Protein AF-A0A454VY31-F1 (afdb_monomer_lite)

Sequence (60 aa):
LLDALPDRAFAPIPGMPPELSDLPGGCAFAPRCPRATDLCATRPEPAAGVACHHPEHPRA

Structure (mmCIF, N/CA/C/O backbone):
data_AF-A0A454VY31-F1
#
_entry.id   AF-A0A454VY31-F1
#
loop_
_atom_site.group_PDB
_atom_site.id
_atom_site.type_symbol
_atom_site.label_atom_id
_atom_site.label_alt_id
_atom_site.label_comp_id
_atom_site.label_asym_id
_atom_site.label_entity_id
_atom_site.label_seq_id
_atom_site.pdbx_PDB_ins_code
_atom_site.Cartn_x
_atom_s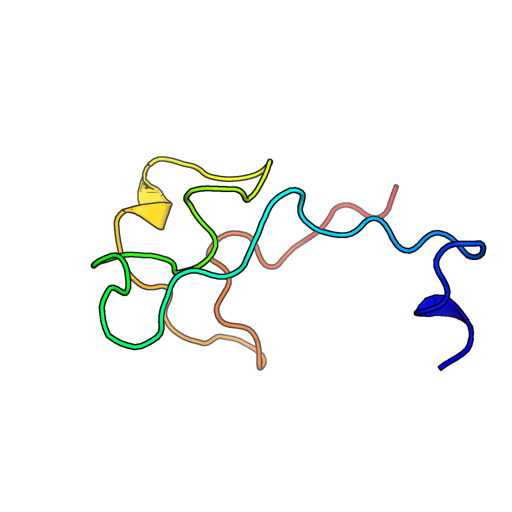ite.Cartn_y
_atom_site.Cartn_z
_atom_site.occ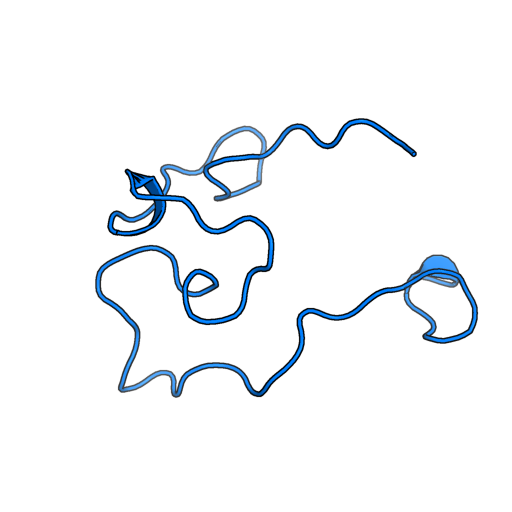upancy
_atom_site.B_iso_or_equiv
_atom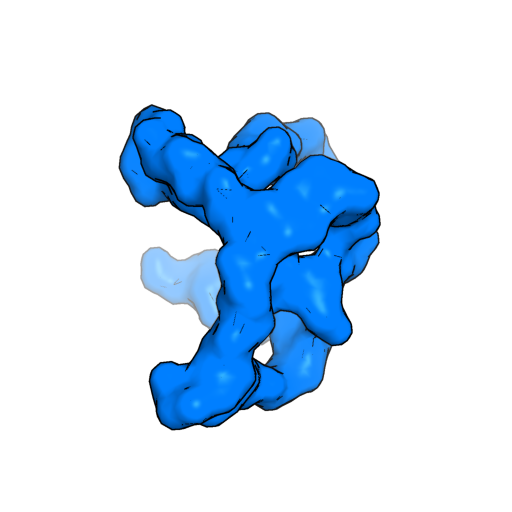_site.auth_seq_id
_atom_site.auth_comp_id
_atom_site.auth_asym_id
_atom_site.auth_atom_id
_atom_site.pdbx_PDB_model_num
ATOM 1 N N . LEU A 1 1 ? 10.613 -8.722 -19.926 1.00 62.44 1 LEU A N 1
ATOM 2 C CA . LEU A 1 1 ? 11.726 -8.744 -18.943 1.00 62.44 1 LEU A CA 1
ATOM 3 C C . LEU A 1 1 ? 12.489 -7.419 -18.913 1.00 62.44 1 LEU A C 1
ATOM 5 O O . LEU A 1 1 ? 12.805 -6.952 -17.833 1.00 62.44 1 LEU A O 1
ATOM 9 N N . LEU A 1 2 ? 12.759 -6.800 -20.069 1.00 70.69 2 LEU A N 1
ATOM 10 C CA . LEU A 1 2 ? 13.528 -5.551 -20.159 1.00 70.69 2 LEU A CA 1
ATOM 11 C C . LEU A 1 2 ? 12.877 -4.357 -19.432 1.00 70.69 2 LEU A C 1
ATOM 13 O O . LEU A 1 2 ? 13.606 -3.534 -18.895 1.00 70.69 2 LEU A O 1
ATOM 17 N N . ASP A 1 3 ? 11.546 -4.302 -19.351 1.00 67.69 3 ASP A N 1
ATOM 18 C CA . ASP A 1 3 ? 10.811 -3.204 -18.690 1.00 67.69 3 ASP A CA 1
ATOM 19 C C . ASP A 1 3 ? 10.788 -3.302 -17.155 1.00 67.69 3 ASP A C 1
ATOM 21 O O . ASP A 1 3 ? 10.347 -2.383 -16.479 1.00 67.69 3 ASP A O 1
ATOM 25 N N . ALA A 1 4 ? 11.261 -4.412 -16.579 1.00 68.25 4 ALA A N 1
ATOM 26 C CA . ALA A 1 4 ? 11.400 -4.561 -15.127 1.00 68.25 4 ALA A CA 1
ATOM 27 C C . ALA A 1 4 ? 12.724 -3.977 -14.600 1.00 68.25 4 ALA A C 1
ATOM 29 O O . ALA A 1 4 ? 13.007 -4.051 -13.405 1.00 68.25 4 ALA A O 1
ATOM 30 N N . LEU A 1 5 ? 13.564 -3.443 -15.493 1.00 76.44 5 LEU A N 1
ATOM 31 C CA . LEU A 1 5 ? 14.823 -2.815 -15.119 1.00 76.44 5 LEU A CA 1
ATOM 32 C C . LEU A 1 5 ? 14.565 -1.403 -14.564 1.00 76.44 5 LEU A C 1
ATOM 34 O O . LEU A 1 5 ? 13.773 -0.664 -15.156 1.00 76.44 5 LEU A O 1
ATOM 38 N N . PRO A 1 6 ? 15.262 -0.992 -13.486 1.00 65.50 6 PRO A N 1
ATOM 39 C CA . PRO A 1 6 ? 15.106 0.337 -12.887 1.00 65.50 6 PRO A CA 1
ATOM 40 C C . PRO A 1 6 ? 15.293 1.483 -13.893 1.00 65.50 6 PRO A C 1
ATOM 42 O O . PRO A 1 6 ? 14.572 2.473 -13.850 1.00 65.50 6 PRO A O 1
ATOM 45 N N . ASP A 1 7 ? 16.199 1.307 -14.860 1.00 73.44 7 ASP A N 1
ATOM 46 C CA . ASP A 1 7 ? 16.523 2.309 -15.885 1.00 73.44 7 ASP A CA 1
ATOM 47 C C . ASP A 1 7 ? 15.470 2.416 -17.007 1.00 73.44 7 ASP A C 1
ATOM 49 O O . ASP A 1 7 ? 15.649 3.178 -17.958 1.00 73.44 7 ASP A O 1
ATOM 53 N N . ARG A 1 8 ? 14.390 1.618 -16.955 1.00 68.75 8 ARG A N 1
ATOM 54 C CA . ARG A 1 8 ? 13.418 1.452 -18.053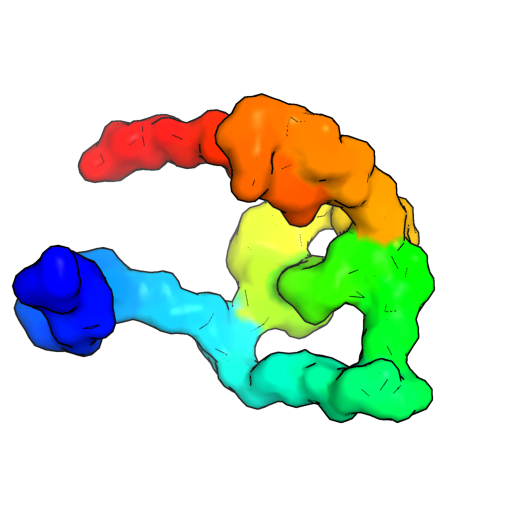 1.00 68.75 8 ARG A CA 1
ATOM 55 C C . ARG A 1 8 ? 11.961 1.592 -17.607 1.00 68.75 8 ARG A C 1
ATOM 57 O O . ARG A 1 8 ? 11.110 0.809 -18.006 1.00 68.75 8 ARG A O 1
ATOM 64 N N . ALA A 1 9 ? 11.690 2.638 -16.823 1.00 69.81 9 ALA A N 1
ATOM 65 C CA . ALA A 1 9 ? 10.362 3.071 -16.361 1.00 69.81 9 ALA A CA 1
ATOM 66 C C . ALA A 1 9 ? 9.713 2.238 -15.237 1.00 69.81 9 ALA A C 1
ATOM 68 O O . ALA A 1 9 ? 8.555 2.473 -14.887 1.00 69.81 9 ALA A O 1
ATOM 69 N N . PHE A 1 10 ? 10.451 1.319 -14.609 1.00 73.44 10 PHE A N 1
ATOM 70 C CA . PHE A 1 10 ? 9.969 0.630 -13.415 1.00 73.44 10 PHE A CA 1
ATOM 71 C C . PHE A 1 10 ? 10.057 1.540 -12.182 1.00 73.44 10 PHE A C 1
ATOM 73 O O . PHE A 1 10 ? 11.141 1.805 -11.666 1.00 73.44 10 PHE A O 1
ATOM 80 N N . ALA A 1 11 ? 8.906 1.999 -11.688 1.00 77.81 11 ALA A N 1
ATOM 81 C CA . ALA A 1 11 ? 8.798 2.707 -10.417 1.00 77.81 11 ALA A CA 1
ATOM 82 C C . ALA A 1 11 ? 8.412 1.713 -9.303 1.00 77.81 11 ALA A C 1
ATOM 84 O O . ALA A 1 11 ? 7.245 1.313 -9.227 1.00 77.81 11 ALA A O 1
ATOM 85 N N . PRO A 1 12 ? 9.354 1.281 -8.443 1.00 81.62 12 PRO A N 1
ATOM 86 C CA . PRO A 1 12 ? 9.026 0.395 -7.336 1.00 81.62 12 PRO A CA 1
ATOM 87 C C . PRO A 1 12 ? 8.133 1.104 -6.316 1.00 81.62 12 PRO A C 1
ATOM 89 O O . PRO A 1 12 ? 8.224 2.315 -6.107 1.00 81.62 12 PRO A O 1
ATOM 92 N N . ILE A 1 13 ? 7.305 0.325 -5.622 1.00 85.44 13 ILE A N 1
ATOM 93 C CA . ILE A 1 13 ? 6.616 0.809 -4.425 1.00 85.44 13 ILE A CA 1
ATOM 94 C C . ILE A 1 13 ? 7.689 1.102 -3.362 1.00 85.44 13 ILE A C 1
ATOM 96 O O . ILE A 1 13 ? 8.479 0.205 -3.058 1.00 85.44 13 ILE A O 1
ATOM 100 N N . PRO A 1 14 ? 7.748 2.321 -2.801 1.00 84.88 14 PRO A N 1
ATOM 101 C CA . PRO A 1 14 ? 8.774 2.673 -1.829 1.00 84.88 14 PRO A CA 1
ATOM 102 C C . PRO A 1 14 ? 8.619 1.874 -0.525 1.00 84.88 14 PRO A C 1
ATOM 104 O O . PRO A 1 14 ? 7.514 1.509 -0.122 1.00 84.88 14 PRO A O 1
ATOM 107 N N . GLY A 1 15 ? 9.734 1.642 0.170 1.00 88.44 15 GLY A N 1
ATOM 108 C CA . GLY A 1 15 ? 9.767 0.933 1.454 1.00 88.44 15 GLY A CA 1
ATOM 109 C C . GLY A 1 15 ? 9.964 -0.585 1.344 1.00 88.44 15 GLY A C 1
ATOM 110 O O . GLY A 1 15 ? 10.174 -1.134 0.267 1.00 88.44 15 GLY A O 1
ATOM 111 N N . MET A 1 16 ? 9.930 -1.266 2.494 1.00 90.62 16 MET A N 1
ATOM 112 C CA . MET A 1 16 ? 10.314 -2.681 2.648 1.00 90.62 16 MET A CA 1
ATOM 113 C C . MET A 1 16 ? 9.104 -3.571 2.912 1.00 90.62 16 MET A C 1
ATOM 115 O O . MET A 1 16 ? 8.401 -3.232 3.865 1.00 90.62 16 MET A O 1
ATOM 119 N N . PRO A 1 17 ? 8.832 -4.661 2.143 1.00 91.62 17 PRO A N 1
ATOM 120 C CA . PRO A 1 17 ? 7.747 -5.655 2.353 1.00 91.62 17 PRO A CA 1
ATOM 121 C C . PRO A 1 17 ? 7.406 -5.905 3.834 1.00 91.62 17 PRO A C 1
ATOM 123 O O . PRO A 1 17 ? 8.334 -5.931 4.635 1.00 91.62 17 PRO A O 1
ATOM 126 N N . PRO A 1 18 ? 6.119 -6.009 4.232 1.00 90.75 18 PRO A N 1
ATOM 127 C CA . PRO A 1 18 ? 5.809 -6.387 5.607 1.00 90.75 18 PRO A CA 1
ATOM 128 C C . PRO A 1 18 ? 6.364 -7.786 5.889 1.00 90.75 18 PRO A C 1
ATOM 130 O O . PRO A 1 18 ? 6.474 -8.612 4.978 1.00 90.75 18 PRO A O 1
ATOM 133 N N . GLU A 1 19 ? 6.678 -8.051 7.150 1.00 94.19 19 GLU A N 1
ATOM 134 C CA . GLU A 1 19 ? 7.062 -9.390 7.576 1.00 94.19 19 GLU A CA 1
ATOM 135 C C . GLU A 1 19 ? 5.888 -10.353 7.399 1.00 94.19 19 GLU A C 1
ATOM 137 O O . GLU A 1 19 ? 4.731 -10.016 7.661 1.00 94.19 19 GLU A O 1
ATOM 142 N N . LEU A 1 20 ? 6.173 -11.583 6.973 1.00 91.19 20 LEU A N 1
ATOM 143 C CA . LEU A 1 20 ? 5.118 -12.560 6.690 1.00 91.19 20 LEU A CA 1
ATOM 144 C C . LEU A 1 20 ? 4.345 -12.972 7.958 1.00 91.19 20 LEU A C 1
ATOM 146 O O . LEU A 1 20 ? 3.187 -13.375 7.875 1.00 91.19 20 LEU A O 1
ATOM 150 N N . SER A 1 21 ? 4.979 -12.851 9.127 1.00 95.56 21 SER A N 1
ATOM 151 C CA . SER A 1 21 ? 4.366 -13.074 10.439 1.00 95.56 21 SER A CA 1
ATOM 152 C C . SER A 1 21 ? 3.537 -11.891 10.951 1.00 95.56 21 SER A C 1
ATOM 154 O O . SER A 1 21 ? 2.851 -12.047 11.955 1.00 95.56 21 SER A O 1
ATOM 156 N N . ASP A 1 22 ? 3.607 -10.728 10.297 1.00 92.19 22 ASP A N 1
ATOM 157 C CA . ASP A 1 22 ? 2.955 -9.480 10.718 1.00 92.19 22 ASP A CA 1
ATOM 158 C C . ASP A 1 22 ? 2.300 -8.779 9.517 1.00 92.19 22 ASP A C 1
ATOM 160 O O . ASP A 1 22 ? 2.594 -7.639 9.148 1.00 92.19 22 ASP A O 1
ATOM 164 N N . LEU A 1 23 ? 1.428 -9.520 8.832 1.00 91.06 23 LEU A N 1
ATOM 165 C CA . LEU A 1 23 ? 0.676 -8.980 7.708 1.00 91.06 23 LEU A CA 1
ATOM 166 C C . LEU A 1 23 ? -0.471 -8.085 8.201 1.00 91.06 23 LEU A C 1
ATOM 168 O O . LEU A 1 23 ? -1.185 -8.453 9.138 1.00 91.06 23 LEU A O 1
ATOM 172 N N . PRO A 1 24 ? -0.735 -6.951 7.526 1.00 91.56 24 PRO A N 1
ATOM 173 C CA . PRO A 1 24 ? -1.893 -6.129 7.842 1.00 91.56 24 PRO A CA 1
ATOM 174 C C . PRO A 1 24 ? -3.193 -6.895 7.554 1.00 91.56 24 PRO A C 1
ATOM 176 O O . PRO A 1 24 ? -3.268 -7.703 6.627 1.00 91.56 24 PRO A O 1
ATOM 179 N N . GLY A 1 25 ? -4.254 -6.602 8.313 1.00 92.56 25 GLY A N 1
ATOM 180 C CA . GLY A 1 25 ? -5.556 -7.262 8.140 1.00 92.56 25 GLY A CA 1
ATOM 181 C C . GLY A 1 25 ? -6.218 -7.009 6.774 1.00 92.56 25 GLY A C 1
ATOM 182 O O . GLY A 1 25 ? -6.978 -7.853 6.291 1.00 92.56 25 GLY A O 1
ATOM 183 N N . GLY A 1 26 ? -5.901 -5.871 6.149 1.00 94.69 26 GLY A N 1
ATOM 184 C CA . GLY A 1 26 ? -6.391 -5.448 4.838 1.00 94.69 26 GLY A CA 1
ATOM 185 C C . GLY A 1 26 ? -5.433 -5.760 3.686 1.00 94.69 26 GLY A C 1
ATOM 186 O O . GLY A 1 26 ? -4.785 -6.803 3.635 1.00 94.69 26 GLY A O 1
ATOM 187 N N . CYS A 1 27 ? -5.343 -4.845 2.724 1.00 95.50 27 CYS A N 1
ATOM 188 C CA . CYS A 1 27 ? -4.409 -4.966 1.608 1.00 95.50 27 CYS A CA 1
ATOM 189 C C . CYS A 1 27 ? -2.946 -4.898 2.093 1.00 95.50 27 CYS A C 1
ATOM 191 O O . CYS A 1 27 ? -2.528 -3.908 2.693 1.00 95.50 27 CYS A O 1
ATOM 193 N N . ALA A 1 28 ? -2.139 -5.908 1.749 1.00 93.94 28 ALA A N 1
ATOM 194 C CA . ALA A 1 28 ? -0.718 -5.995 2.118 1.00 93.94 28 ALA A CA 1
ATOM 195 C C . ALA A 1 28 ? 0.133 -4.811 1.617 1.00 93.94 28 ALA A C 1
ATOM 197 O O . ALA A 1 28 ? 1.164 -4.481 2.200 1.00 93.94 28 ALA A O 1
ATOM 198 N N . PHE A 1 29 ? -0.310 -4.150 0.546 1.00 94.31 29 PHE A N 1
ATOM 199 C CA . PHE A 1 29 ? 0.373 -3.003 -0.048 1.00 94.31 29 PHE A CA 1
ATOM 200 C C . PHE A 1 29 ? -0.088 -1.660 0.531 1.00 94.31 29 PHE A C 1
ATOM 202 O O . PHE A 1 29 ? 0.580 -0.657 0.298 1.00 94.31 29 PHE A O 1
ATOM 209 N N . ALA A 1 30 ? -1.200 -1.601 1.275 1.00 95.00 30 ALA A N 1
ATOM 210 C CA . ALA A 1 30 ? -1.779 -0.342 1.757 1.00 95.00 30 ALA A CA 1
ATOM 211 C C . ALA A 1 30 ? -0.795 0.565 2.527 1.00 95.00 30 ALA A C 1
ATOM 213 O O . ALA A 1 30 ? -0.795 1.760 2.243 1.00 95.00 30 ALA A O 1
ATOM 214 N N . PRO A 1 31 ? 0.109 0.057 3.395 1.00 93.31 31 PRO A N 1
ATOM 215 C CA . PRO A 1 31 ? 1.020 0.912 4.175 1.00 93.31 31 PRO A CA 1
ATOM 216 C C . PRO A 1 31 ? 2.050 1.716 3.360 1.00 93.31 31 PRO A C 1
ATOM 218 O O . PRO A 1 31 ? 2.847 2.453 3.928 1.00 93.31 31 PRO A O 1
ATOM 221 N N . ARG A 1 32 ? 2.113 1.507 2.044 1.00 94.19 32 ARG A N 1
ATOM 222 C CA . ARG A 1 32 ? 3.181 1.996 1.152 1.00 94.19 32 ARG A CA 1
ATOM 223 C C . ARG A 1 32 ? 2.744 2.246 -0.283 1.00 94.19 32 ARG A C 1
ATOM 225 O O . ARG A 1 32 ? 3.491 2.817 -1.070 1.00 94.19 32 ARG A O 1
ATOM 232 N N . CYS A 1 33 ? 1.557 1.782 -0.651 1.00 93.06 33 CYS A N 1
ATOM 233 C CA . CYS A 1 33 ? 0.984 2.025 -1.957 1.00 93.06 33 CYS A CA 1
ATOM 234 C C . CYS A 1 33 ? 0.609 3.511 -2.052 1.00 93.06 33 CYS A C 1
ATOM 236 O O . CYS A 1 33 ? -0.229 3.962 -1.273 1.00 93.06 33 CYS A O 1
ATOM 238 N N . PRO A 1 34 ? 1.134 4.269 -3.031 1.00 90.62 34 PRO A N 1
ATOM 239 C CA . PRO A 1 34 ? 0.777 5.680 -3.207 1.00 90.62 34 PRO A CA 1
ATOM 240 C C . PRO A 1 34 ? -0.684 5.887 -3.643 1.00 90.62 34 PRO A C 1
ATOM 242 O O . PRO A 1 34 ? -1.159 7.014 -3.688 1.00 90.62 34 PRO A O 1
ATOM 245 N N . ARG A 1 35 ? -1.398 4.804 -3.976 1.00 91.56 35 ARG A N 1
ATOM 246 C CA . ARG A 1 35 ? -2.814 4.800 -4.374 1.00 91.56 35 ARG A CA 1
ATOM 247 C C . ARG A 1 35 ? -3.731 4.218 -3.292 1.00 91.56 35 ARG A C 1
ATOM 249 O O . ARG A 1 35 ? -4.838 3.791 -3.606 1.00 91.56 35 ARG A O 1
ATOM 256 N N . ALA A 1 36 ? -3.252 4.077 -2.055 1.00 94.31 36 ALA A N 1
ATOM 257 C CA . ALA A 1 36 ? -4.070 3.538 -0.977 1.00 94.31 36 ALA A CA 1
ATOM 258 C C . ALA A 1 36 ? -5.289 4.440 -0.719 1.00 94.31 36 ALA A C 1
ATOM 260 O O . ALA A 1 36 ? -5.178 5.661 -0.665 1.00 94.31 36 ALA A O 1
ATOM 261 N N . THR A 1 37 ? -6.449 3.815 -0.553 1.00 95.81 37 THR A N 1
ATOM 262 C CA . THR A 1 37 ? -7.722 4.458 -0.197 1.00 95.81 37 THR A CA 1
ATOM 263 C C . THR A 1 37 ? -8.334 3.722 0.990 1.00 95.81 37 THR A C 1
ATOM 265 O O . THR A 1 37 ? -7.908 2.610 1.300 1.00 95.81 37 THR A O 1
ATOM 268 N N . ASP A 1 38 ? -9.407 4.250 1.576 1.00 96.81 38 ASP A N 1
ATOM 269 C CA . ASP A 1 38 ? -10.088 3.622 2.720 1.00 96.81 38 ASP A CA 1
ATOM 270 C C . ASP A 1 38 ? -10.534 2.175 2.451 1.00 96.81 38 ASP A C 1
ATOM 272 O O . ASP A 1 38 ? -10.422 1.311 3.318 1.00 96.81 38 ASP A O 1
ATOM 276 N N . LEU A 1 39 ? -10.935 1.861 1.212 1.00 95.94 39 LEU A N 1
ATOM 277 C CA . LEU A 1 39 ? -11.280 0.496 0.790 1.00 95.94 39 LEU A CA 1
ATOM 278 C C . LEU A 1 39 ? -10.145 -0.522 1.046 1.00 95.94 39 LEU A C 1
ATOM 280 O O . LEU A 1 39 ? -10.400 -1.688 1.357 1.00 95.94 39 LEU A O 1
ATOM 284 N N . CYS A 1 40 ? -8.884 -0.077 0.995 1.00 96.62 40 CYS A N 1
ATOM 285 C CA . CYS A 1 40 ? -7.703 -0.909 1.224 1.00 96.62 40 CYS A CA 1
ATOM 286 C C . CYS A 1 40 ? -7.540 -1.373 2.680 1.00 96.62 40 CYS A C 1
ATOM 288 O O . CYS A 1 40 ? -6.699 -2.240 2.933 1.00 96.62 40 CYS A O 1
ATOM 290 N N . ALA A 1 41 ? -8.351 -0.867 3.617 1.00 96.44 41 ALA A N 1
ATOM 291 C CA . ALA A 1 41 ? -8.465 -1.425 4.964 1.00 96.44 41 ALA A CA 1
ATOM 292 C C . ALA A 1 41 ? -8.982 -2.878 4.957 1.00 96.44 41 ALA A C 1
ATOM 294 O O . ALA A 1 41 ? -8.786 -3.613 5.922 1.00 96.44 41 ALA A O 1
ATOM 295 N N . THR A 1 42 ? -9.592 -3.312 3.851 1.00 96.69 42 THR A N 1
ATOM 296 C CA . THR A 1 42 ? -10.047 -4.688 3.624 1.00 96.69 42 THR A CA 1
ATOM 297 C C . THR A 1 42 ? -9.218 -5.386 2.550 1.00 96.69 42 THR A C 1
ATOM 299 O O . THR A 1 42 ? -8.548 -4.745 1.730 1.00 96.69 42 THR A O 1
ATOM 302 N N . ARG A 1 43 ? -9.248 -6.722 2.548 1.00 94.69 43 ARG A N 1
ATOM 303 C CA . ARG A 1 43 ? -8.583 -7.520 1.516 1.00 94.69 43 ARG A CA 1
ATOM 304 C C . ARG A 1 43 ? -9.375 -7.446 0.198 1.00 94.69 43 ARG A C 1
ATOM 306 O O . ARG A 1 43 ? -10.586 -7.635 0.233 1.00 94.69 43 ARG A O 1
ATOM 313 N N . PRO A 1 44 ? -8.723 -7.165 -0.942 1.00 93.50 44 PRO A N 1
ATOM 314 C CA . PRO A 1 44 ? -9.376 -7.219 -2.245 1.00 93.50 44 PRO A CA 1
ATOM 315 C C . PRO A 1 44 ? -9.675 -8.659 -2.650 1.00 93.50 44 PRO A C 1
ATOM 317 O O . PRO A 1 44 ? -8.819 -9.535 -2.511 1.00 93.50 44 PRO A O 1
ATOM 320 N N . GLU A 1 45 ? -10.862 -8.875 -3.210 1.00 93.25 45 GLU A N 1
ATOM 321 C CA . GLU A 1 45 ? -11.171 -10.107 -3.928 1.00 93.25 45 GLU A CA 1
ATOM 322 C C . GLU A 1 45 ? -10.391 -10.135 -5.253 1.00 93.25 45 GLU A C 1
ATOM 324 O O . GLU A 1 45 ? -10.380 -9.133 -5.977 1.00 93.25 45 GLU A O 1
ATOM 329 N N . PRO A 1 46 ? -9.713 -11.245 -5.593 1.00 92.06 46 PRO A N 1
ATOM 330 C CA . PRO A 1 46 ? -9.004 -11.350 -6.857 1.00 92.06 46 PRO A CA 1
ATOM 331 C C . PRO A 1 46 ? -9.960 -11.260 -8.053 1.00 92.06 46 PRO A C 1
ATOM 333 O O . PRO A 1 46 ? -10.899 -12.044 -8.177 1.00 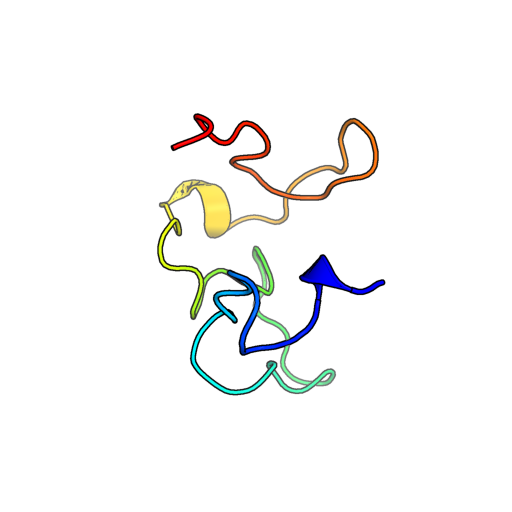92.06 46 PRO A O 1
ATOM 336 N N . ALA A 1 47 ? -9.669 -10.358 -8.985 1.00 89.12 47 ALA A N 1
ATOM 337 C CA . ALA A 1 47 ? -10.394 -10.199 -10.238 1.00 89.12 47 ALA A CA 1
ATOM 338 C C . ALA A 1 47 ? -9.398 -10.108 -11.399 1.00 89.12 47 ALA A C 1
ATOM 340 O 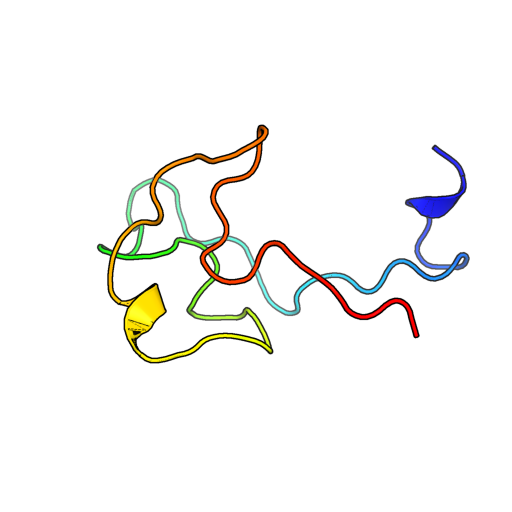O . ALA A 1 47 ? -8.376 -9.438 -11.295 1.00 89.12 47 ALA A O 1
ATOM 341 N N . ALA A 1 48 ? -9.665 -10.812 -12.504 1.00 87.38 48 ALA A N 1
ATOM 342 C CA . ALA A 1 48 ? -8.801 -10.821 -13.695 1.00 87.38 48 ALA A CA 1
ATOM 343 C C . ALA A 1 48 ? -7.306 -11.114 -13.406 1.00 87.38 48 ALA A C 1
ATOM 345 O O . ALA A 1 48 ? -6.415 -10.583 -14.064 1.00 87.38 48 ALA A O 1
ATOM 346 N N . GLY A 1 49 ? -7.026 -11.959 -12.408 1.00 90.00 49 GLY A N 1
ATOM 347 C CA . GLY A 1 49 ? -5.660 -12.333 -12.021 1.00 90.00 49 GLY A CA 1
ATOM 348 C C . GLY A 1 49 ? -4.929 -11.313 -11.143 1.00 90.00 49 GLY A C 1
ATOM 349 O O . GLY A 1 49 ? -3.757 -11.521 -10.835 1.00 90.00 49 GLY A O 1
ATOM 350 N N . VAL A 1 50 ? -5.596 -10.241 -10.705 1.00 91.69 50 VAL A N 1
ATOM 351 C CA . VAL A 1 50 ? -5.036 -9.245 -9.782 1.00 91.69 50 VAL A CA 1
ATOM 352 C C . VAL A 1 50 ? -5.891 -9.117 -8.526 1.00 91.69 50 VAL A C 1
ATOM 354 O O . VAL A 1 50 ? -7.110 -9.201 -8.574 1.00 91.69 50 VAL A O 1
ATOM 357 N N . ALA A 1 51 ? -5.247 -8.883 -7.385 1.00 92.88 51 ALA A N 1
ATOM 358 C CA . ALA A 1 51 ? -5.907 -8.608 -6.109 1.00 92.88 51 ALA A CA 1
ATOM 359 C C . ALA A 1 51 ? -5.623 -7.156 -5.696 1.00 92.88 51 ALA A C 1
ATOM 361 O O . ALA A 1 51 ? -5.005 -6.886 -4.669 1.00 92.88 51 ALA A O 1
ATOM 362 N N . CYS A 1 52 ? -5.997 -6.208 -6.558 1.00 93.50 52 CYS A N 1
ATOM 363 C CA . CYS A 1 52 ? -5.908 -4.776 -6.289 1.00 93.50 52 CYS A CA 1
ATOM 364 C C . CYS A 1 52 ? -7.317 -4.188 -6.301 1.00 93.50 52 CYS A C 1
ATOM 366 O O . CYS A 1 52 ? -8.069 -4.451 -7.230 1.00 93.50 52 CYS A O 1
ATOM 368 N N . HIS A 1 53 ? -7.643 -3.349 -5.314 1.00 94.31 53 HIS A N 1
ATOM 369 C CA . HIS A 1 53 ? -8.900 -2.588 -5.303 1.00 94.31 53 HIS A CA 1
ATOM 370 C C . HIS A 1 53 ? -8.987 -1.551 -6.436 1.00 94.31 53 HIS A C 1
ATOM 372 O O . HIS A 1 53 ? -10.080 -1.116 -6.767 1.00 94.31 53 HIS A O 1
ATOM 378 N N . HIS A 1 54 ? -7.846 -1.191 -7.041 1.00 92.06 54 HIS A N 1
ATOM 379 C CA . HIS A 1 54 ? -7.725 -0.214 -8.135 1.00 92.06 54 HIS A CA 1
ATOM 380 C C . HIS A 1 54 ? -6.967 -0.830 -9.328 1.00 92.06 54 HIS A C 1
ATOM 382 O O . HIS A 1 54 ? -5.800 -0.474 -9.565 1.00 92.06 54 HIS A O 1
ATOM 388 N N . PRO A 1 55 ? -7.552 -1.830 -10.014 1.00 87.69 55 PRO A N 1
ATOM 389 C CA . PRO A 1 55 ? -6.860 -2.608 -11.039 1.00 87.69 55 PRO A CA 1
ATOM 390 C C . PRO A 1 55 ? -6.692 -1.839 -12.356 1.00 87.69 55 PRO A C 1
ATOM 392 O O . PRO A 1 55 ? -5.673 -2.016 -13.027 1.00 87.69 55 PRO A O 1
ATOM 395 N N . GLU A 1 56 ? -7.620 -0.948 -12.719 1.00 80.94 56 GLU A N 1
ATOM 396 C CA . GLU A 1 56 ? -7.403 -0.030 -13.832 1.00 80.94 56 GLU A CA 1
ATOM 397 C C . GLU A 1 56 ? -6.345 1.031 -13.491 1.00 80.94 56 GLU A C 1
ATOM 399 O O . GLU A 1 56 ? -6.423 1.768 -12.507 1.00 80.94 56 GLU A O 1
ATOM 404 N N . HIS A 1 57 ? -5.331 1.126 -14.345 1.00 65.19 57 HIS A N 1
ATOM 405 C CA . HIS A 1 57 ? -4.433 2.269 -14.386 1.00 65.19 57 HIS A CA 1
ATOM 406 C C . HIS A 1 57 ? -4.784 3.086 -15.634 1.00 65.19 57 HIS A C 1
ATOM 408 O O . HIS A 1 57 ? -4.762 2.513 -16.729 1.00 65.19 57 HIS A O 1
ATOM 414 N N . PRO A 1 58 ? -5.059 4.403 -15.540 1.00 53.94 58 PRO A N 1
ATOM 415 C CA . PRO A 1 58 ? -4.914 5.244 -16.717 1.00 53.94 58 PRO A CA 1
ATOM 416 C C . PRO A 1 58 ? -3.453 5.114 -17.158 1.00 53.94 58 PRO A C 1
ATOM 418 O O . PRO A 1 58 ? -2.538 5.357 -16.369 1.00 53.94 58 PRO A O 1
ATOM 421 N N . ARG A 1 59 ? -3.225 4.646 -18.389 1.00 48.09 59 ARG A N 1
ATOM 422 C CA . ARG A 1 59 ? -1.889 4.706 -18.986 1.00 48.09 59 ARG A CA 1
ATOM 423 C C . ARG A 1 59 ? -1.543 6.189 -19.082 1.00 48.09 59 ARG A C 1
ATOM 425 O O . ARG A 1 59 ? -2.225 6.911 -19.806 1.00 48.09 59 ARG A O 1
ATOM 432 N N . ALA A 1 60 ? -0.569 6.623 -18.289 1.00 46.47 60 ALA A N 1
ATOM 433 C CA . ALA A 1 60 ? 0.152 7.855 -18.570 1.00 46.47 60 ALA A CA 1
ATOM 434 C C . ALA A 1 60 ? 0.965 7.668 -19.857 1.00 46.47 60 ALA A C 1
ATOM 436 O O . ALA A 1 60 ? 1.458 6.532 -20.074 1.00 46.47 60 ALA A O 1
#

pLDDT: mean 85.53, std 12.65, range [46.47, 96.81]

Secondary structure (DSSP, 8-state):
-GGGSGGGT--PPSS----TTS--SS-TTTTT-TT--GGGGSPPPPBTTB--S-------

Radius of gyration: 13.14 Å; chains: 1; bounding box: 28×21×31 Å

Foldseek 3Di:
DVCCDPVRPDDDQDDDQDDPVDAQQFASCQVGPPPHDPNRNHWADDDPNDRDPCPDDDDD